Protein AF-A0A7R9MPF7-F1 (afdb_monomer_lite)

Organism: NCBI:txid334625

InterPro domains:
  IPR002376 Formyl transferase, N-terminal [PF00551] (1-128)
  IPR036477 Formyl transferase, N-terminal domain superfamily [SSF53328] (1-128)

Foldseek 3Di:
DEEEEEAFAPQSLVVVVVCVVVVYHDLEYEYADADPNHDTSNQVSCVVVVHHYHHDNDQDDPNHGDVVVLVVLVVSPGQEYEYEHHPDDHDCSNQQVHVHGYDHDDPDDPPQQPDPPSVVVCVVVVPDD

Structure (mmCIF, N/CA/C/O backbone):
data_AF-A0A7R9MPF7-F1
#
_entry.id   AF-A0A7R9MPF7-F1
#
loop_
_atom_site.group_PDB
_atom_site.id
_atom_site.type_symbol
_atom_site.label_atom_id
_atom_site.label_alt_id
_atom_site.label_comp_id
_atom_site.label_asym_id
_atom_site.label_entity_id
_atom_site.label_seq_id
_atom_site.pdbx_PDB_ins_code
_atom_site.Cartn_x
_atom_site.Cartn_y
_atom_site.Cartn_z
_atom_site.occupancy
_atom_site.B_iso_or_equiv
_atom_site.auth_seq_id
_atom_site.auth_comp_id
_atom_site.auth_asym_id
_atom_site.auth_atom_id
_atom_site.pdbx_PDB_model_num
ATOM 1 N N . MET A 1 1 ? -10.449 -11.003 8.773 1.00 96.50 1 MET A N 1
ATOM 2 C CA . MET A 1 1 ? -9.354 -10.109 9.232 1.00 96.50 1 MET A CA 1
ATOM 3 C C . MET A 1 1 ? -9.668 -8.682 8.826 1.00 96.50 1 MET A C 1
ATOM 5 O O . MET A 1 1 ? -10.333 -8.505 7.807 1.00 96.50 1 MET A O 1
ATOM 9 N N . LYS A 1 2 ? -9.164 -7.704 9.582 1.00 98.75 2 LYS A N 1
ATOM 10 C CA . LYS A 1 2 ? -9.184 -6.276 9.236 1.00 98.75 2 LYS A CA 1
ATOM 11 C C . LYS A 1 2 ? -7.969 -5.923 8.381 1.00 98.75 2 LYS A C 1
ATOM 13 O O . LYS A 1 2 ? -6.837 -6.054 8.841 1.00 98.75 2 LYS A O 1
ATOM 18 N N . ILE A 1 3 ? -8.189 -5.482 7.149 1.00 98.88 3 ILE A N 1
ATOM 19 C CA . ILE A 1 3 ? -7.128 -5.242 6.166 1.00 98.88 3 ILE A CA 1
ATOM 20 C C . ILE A 1 3 ? -7.088 -3.764 5.778 1.00 98.88 3 ILE A C 1
ATOM 22 O O . ILE A 1 3 ? -8.117 -3.182 5.438 1.00 98.88 3 ILE A O 1
ATOM 26 N N . ALA A 1 4 ? -5.894 -3.173 5.785 1.00 98.81 4 ALA A N 1
ATOM 27 C CA . ALA A 1 4 ? -5.637 -1.926 5.070 1.00 98.81 4 ALA A CA 1
ATOM 28 C C . ALA A 1 4 ? -5.043 -2.241 3.693 1.00 98.81 4 ALA A C 1
ATOM 30 O O . ALA A 1 4 ? -4.113 -3.045 3.581 1.00 98.81 4 ALA A O 1
ATOM 31 N N . ILE A 1 5 ? -5.557 -1.594 2.647 1.00 98.75 5 ILE A N 1
ATOM 32 C CA . ILE A 1 5 ? -4.992 -1.707 1.299 1.00 98.75 5 ILE A CA 1
ATOM 33 C C . ILE A 1 5 ? -4.201 -0.445 0.989 1.00 98.75 5 ILE A C 1
ATOM 35 O O . ILE A 1 5 ? -4.729 0.661 1.083 1.00 98.75 5 ILE A O 1
ATOM 39 N N . ILE A 1 6 ? -2.936 -0.620 0.609 1.00 98.69 6 ILE A N 1
ATOM 40 C CA . ILE A 1 6 ? -2.049 0.477 0.215 1.00 98.69 6 ILE A CA 1
ATOM 41 C C . ILE A 1 6 ? -1.636 0.248 -1.237 1.00 98.69 6 ILE A C 1
ATOM 43 O O . ILE A 1 6 ? -0.752 -0.558 -1.531 1.00 98.69 6 ILE A O 1
ATOM 47 N N . GLY A 1 7 ? -2.294 0.933 -2.167 1.00 97.94 7 GLY A N 1
ATOM 48 C CA . GLY A 1 7 ? -2.025 0.744 -3.586 1.00 97.94 7 GLY A CA 1
ATOM 49 C C . GLY A 1 7 ? -2.852 1.630 -4.504 1.00 97.94 7 GLY A C 1
ATOM 50 O O . GLY A 1 7 ? -3.457 2.603 -4.065 1.00 97.94 7 GLY A O 1
ATOM 51 N N . GLN A 1 8 ? -2.847 1.313 -5.794 1.00 97.81 8 GLN A N 1
ATOM 52 C CA . GLN A 1 8 ? -3.481 2.125 -6.836 1.00 97.81 8 GLN A CA 1
ATOM 53 C C . GLN A 1 8 ? -3.894 1.267 -8.040 1.00 97.81 8 GLN A C 1
ATOM 55 O O . GLN A 1 8 ? -3.472 0.111 -8.170 1.00 97.81 8 GLN A O 1
ATOM 60 N N . SER A 1 9 ? -4.617 1.876 -8.978 1.00 97.50 9 SER A N 1
ATOM 61 C CA . SER A 1 9 ? -5.019 1.300 -10.262 1.00 97.50 9 SER A CA 1
ATOM 62 C C . SER A 1 9 ? -6.006 0.129 -10.152 1.00 97.50 9 SER A C 1
ATOM 64 O O . SER A 1 9 ? -6.403 -0.325 -9.078 1.00 97.50 9 SER A O 1
ATOM 66 N N . VAL A 1 10 ? -6.401 -0.384 -11.317 1.00 98.06 10 VAL A N 1
ATOM 67 C CA . VAL A 1 10 ? -7.345 -1.496 -11.477 1.00 98.06 10 VAL A CA 1
ATOM 68 C C . VAL A 1 10 ? -6.875 -2.775 -10.785 1.00 98.06 10 VAL A C 1
ATOM 70 O O . VAL A 1 10 ? -7.696 -3.496 -10.235 1.00 98.06 10 VAL A O 1
ATOM 73 N N . PHE A 1 11 ? -5.561 -3.028 -10.726 1.00 98.31 11 PHE A N 1
ATOM 74 C CA . PHE A 1 11 ? -5.021 -4.207 -10.043 1.00 98.31 11 PHE A CA 1
ATOM 75 C C . PHE A 1 11 ? -5.342 -4.190 -8.545 1.00 98.31 11 PHE A C 1
ATOM 77 O O . PHE A 1 11 ? -5.811 -5.184 -7.995 1.00 98.31 11 PHE A O 1
ATOM 84 N N . ALA A 1 12 ? -5.149 -3.044 -7.883 1.00 98.50 12 ALA A N 1
ATOM 85 C CA . ALA A 1 12 ? -5.489 -2.916 -6.474 1.00 98.50 12 ALA A CA 1
ATOM 86 C C . ALA A 1 12 ? -7.006 -2.982 -6.240 1.00 98.50 12 ALA A C 1
ATOM 88 O O . ALA A 1 12 ? -7.430 -3.586 -5.259 1.00 98.50 12 ALA A O 1
ATOM 89 N N . SER A 1 13 ? -7.811 -2.421 -7.151 1.00 98.50 13 SER A N 1
ATOM 90 C CA . SER A 1 13 ? -9.279 -2.513 -7.115 1.00 98.50 13 SER A CA 1
ATOM 91 C C . SER A 1 13 ? -9.771 -3.969 -7.195 1.00 98.50 13 SER A C 1
ATOM 93 O O . SER A 1 13 ? -10.585 -4.392 -6.377 1.00 98.50 13 SER A O 1
ATOM 95 N N . SER A 1 14 ? -9.202 -4.790 -8.086 1.00 98.69 14 SER A N 1
ATOM 96 C CA . SER A 1 14 ? -9.517 -6.225 -8.152 1.00 98.69 14 SER A CA 1
ATOM 97 C C . SER A 1 14 ? -9.120 -6.977 -6.879 1.00 98.69 14 SER A C 1
ATOM 99 O O . SER A 1 14 ? -9.879 -7.817 -6.398 1.00 98.69 14 SER A O 1
ATOM 101 N N . VAL A 1 15 ? -7.957 -6.662 -6.296 1.00 98.75 15 VAL A N 1
ATOM 102 C CA . VAL A 1 15 ? -7.528 -7.254 -5.016 1.00 98.75 15 VAL A CA 1
ATOM 103 C C . VAL A 1 15 ? -8.464 -6.848 -3.875 1.00 98.75 15 VAL A C 1
ATOM 105 O O . VAL A 1 15 ? -8.820 -7.695 -3.060 1.00 98.75 15 VAL A O 1
ATOM 108 N N . TYR A 1 16 ? -8.897 -5.586 -3.830 1.00 98.81 16 TYR A N 1
ATOM 109 C CA . TYR A 1 16 ? -9.878 -5.088 -2.862 1.00 98.81 16 TYR A CA 1
ATOM 110 C C . TYR A 1 16 ? -11.174 -5.905 -2.901 1.00 98.81 16 TYR A C 1
ATOM 112 O O . TYR A 1 16 ? -11.573 -6.466 -1.878 1.00 98.81 16 TYR A O 1
ATO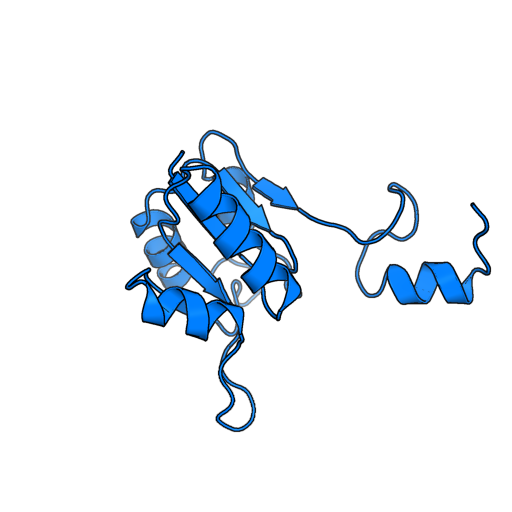M 120 N N . GLN A 1 17 ? -11.765 -6.052 -4.090 1.00 98.62 17 GLN A N 1
ATOM 121 C CA . GLN A 1 17 ? -13.011 -6.797 -4.280 1.00 98.62 17 GLN A CA 1
ATOM 122 C C . GLN A 1 17 ? -12.853 -8.268 -3.887 1.00 98.62 17 GLN A C 1
ATOM 124 O O . GLN A 1 17 ? -13.692 -8.816 -3.175 1.00 98.62 17 GLN A O 1
ATOM 129 N N . LEU A 1 18 ? -11.750 -8.905 -4.295 1.00 98.62 18 LEU A N 1
ATOM 130 C CA . LEU A 1 18 ? -11.490 -10.306 -3.975 1.00 98.62 18 LEU A CA 1
ATOM 131 C C . LEU A 1 18 ? -11.332 -10.529 -2.464 1.00 98.62 18 LEU A C 1
ATOM 133 O O . LEU A 1 18 ? -11.819 -11.522 -1.926 1.00 98.62 18 LEU A O 1
ATOM 137 N N . LEU A 1 19 ? -10.666 -9.617 -1.753 1.00 98.69 19 LEU A N 1
ATOM 138 C CA . LEU A 1 19 ? -10.516 -9.718 -0.300 1.00 98.69 19 LEU A CA 1
ATOM 139 C C . LEU A 1 19 ? -11.861 -9.563 0.423 1.00 98.69 19 LEU A C 1
ATOM 141 O O . LEU A 1 19 ? -12.135 -10.332 1.345 1.00 98.69 19 LEU A O 1
ATOM 145 N N . GLN A 1 20 ? -12.718 -8.635 -0.006 1.00 98.12 20 GLN A N 1
ATOM 146 C CA . GLN A 1 20 ? -14.074 -8.522 0.543 1.00 98.12 20 GLN A CA 1
ATOM 147 C C . GLN A 1 20 ? -14.910 -9.777 0.271 1.00 98.12 20 GLN A C 1
ATOM 149 O O . GLN A 1 20 ? -15.548 -10.292 1.187 1.00 98.12 20 GLN A O 1
ATOM 154 N N . GLN A 1 21 ? -14.875 -10.301 -0.960 1.00 98.38 21 GLN A N 1
ATOM 155 C CA . GLN A 1 21 ? -15.591 -11.527 -1.343 1.00 98.38 21 GLN A CA 1
ATOM 156 C C . GLN A 1 21 ? -15.164 -12.736 -0.501 1.00 98.38 21 GLN A C 1
ATOM 158 O O . GLN A 1 21 ? -15.991 -13.578 -0.168 1.00 98.38 21 GLN A O 1
ATOM 163 N N . ASN A 1 22 ? -13.894 -12.789 -0.094 1.00 98.31 22 ASN A N 1
ATOM 164 C CA . ASN A 1 22 ? -13.365 -13.810 0.812 1.00 98.31 22 ASN A CA 1
ATOM 165 C C . ASN A 1 22 ? -13.668 -13.540 2.303 1.00 98.31 22 ASN A C 1
ATOM 167 O O . ASN A 1 22 ? -13.107 -14.194 3.182 1.00 98.31 22 ASN A O 1
ATOM 171 N N . GLY A 1 23 ? -14.545 -12.582 2.619 1.00 98.25 23 GLY A N 1
ATOM 172 C CA . GLY A 1 23 ? -15.006 -12.304 3.982 1.00 98.25 23 GLY A CA 1
ATOM 173 C C . GLY A 1 23 ? -14.041 -11.468 4.827 1.00 98.25 23 GLY A C 1
ATOM 174 O O . GLY A 1 23 ? -14.179 -11.412 6.053 1.00 98.25 23 GLY A O 1
ATOM 175 N N . HIS A 1 24 ? -13.046 -10.816 4.219 1.00 98.69 24 HIS A N 1
ATOM 176 C CA . HIS A 1 24 ? -12.189 -9.872 4.933 1.00 98.69 24 HIS A CA 1
ATOM 177 C C . HIS A 1 24 ? -12.843 -8.487 5.013 1.00 98.69 24 HIS A C 1
ATOM 179 O O . HIS A 1 24 ? -13.511 -8.033 4.089 1.00 98.69 24 HIS A O 1
ATOM 185 N N . GLN A 1 25 ? -12.608 -7.782 6.119 1.00 98.69 25 GLN A N 1
ATOM 186 C CA . GLN A 1 25 ? -13.071 -6.412 6.299 1.00 98.69 25 GLN A CA 1
ATOM 187 C C . GLN A 1 25 ? -11.973 -5.454 5.842 1.00 98.69 25 GLN A C 1
ATOM 189 O O . GLN A 1 25 ? -10.905 -5.415 6.457 1.00 98.69 25 GLN A O 1
ATOM 194 N N . ILE A 1 26 ? -12.230 -4.648 4.813 1.00 98.81 26 ILE A N 1
ATOM 195 C CA . ILE A 1 26 ? -11.311 -3.568 4.445 1.00 98.81 26 ILE A CA 1
ATOM 196 C C . ILE A 1 26 ? -11.594 -2.366 5.346 1.00 98.81 26 ILE A C 1
ATOM 198 O O . ILE A 1 26 ? -12.680 -1.797 5.305 1.00 98.81 26 ILE A O 1
ATOM 202 N N . VAL A 1 27 ? -10.630 -2.009 6.196 1.00 98.75 27 VAL A N 1
ATOM 203 C CA . VAL A 1 27 ? -10.792 -0.951 7.212 1.00 98.75 27 VAL A CA 1
ATOM 204 C C . VAL A 1 27 ? -10.264 0.408 6.761 1.00 98.75 27 VAL A C 1
ATOM 206 O O . VAL A 1 27 ? -10.583 1.429 7.363 1.00 98.75 27 VAL A O 1
ATOM 209 N N . GLY A 1 28 ? -9.476 0.436 5.689 1.00 98.75 28 GLY A N 1
ATOM 210 C CA . GLY A 1 28 ? -8.984 1.670 5.099 1.00 98.75 28 GLY A CA 1
ATOM 211 C C . GLY A 1 28 ? -8.251 1.425 3.791 1.00 98.75 28 GLY A C 1
ATOM 212 O O . GLY A 1 28 ? -7.563 0.414 3.618 1.00 98.75 28 GLY A O 1
ATOM 213 N N . VAL A 1 29 ? -8.393 2.376 2.878 1.00 98.75 29 VAL A N 1
ATOM 214 C CA . VAL A 1 29 ? -7.729 2.387 1.579 1.00 98.75 29 VAL A CA 1
ATOM 215 C C . VAL A 1 29 ? -6.819 3.603 1.499 1.00 98.75 29 VAL A C 1
ATOM 217 O O . VAL A 1 29 ? -7.252 4.735 1.692 1.00 98.75 29 VAL A O 1
ATOM 220 N N . PHE A 1 30 ? -5.547 3.366 1.198 1.00 98.44 30 PHE A N 1
ATOM 221 C CA . PHE A 1 30 ? -4.525 4.394 1.049 1.00 98.44 30 PHE A CA 1
ATOM 222 C C . PHE A 1 30 ? -4.025 4.371 -0.388 1.00 98.44 30 PHE A C 1
ATOM 224 O O . PHE A 1 30 ? -3.383 3.412 -0.821 1.00 98.44 30 PHE A O 1
ATOM 231 N N . THR A 1 31 ? -4.334 5.424 -1.132 1.00 97.75 31 THR A N 1
ATOM 232 C CA . THR A 1 31 ? -4.072 5.492 -2.570 1.00 97.75 31 THR A CA 1
ATOM 233 C C . THR A 1 31 ? -3.548 6.865 -2.979 1.00 97.75 31 THR A C 1
ATOM 235 O O . THR A 1 31 ? -3.221 7.705 -2.134 1.00 97.75 31 THR A O 1
ATOM 238 N N . ILE A 1 32 ? -3.379 7.072 -4.279 1.00 96.12 32 ILE A N 1
ATOM 239 C CA . ILE A 1 32 ? -2.802 8.289 -4.839 1.00 96.12 32 ILE A CA 1
ATOM 240 C C . ILE A 1 32 ? -3.820 9.437 -4.916 1.00 96.12 32 ILE A C 1
ATOM 242 O O . ILE A 1 32 ? -5.026 9.196 -4.988 1.00 96.12 32 ILE A O 1
ATOM 246 N N . PRO A 1 33 ? -3.351 10.699 -4.898 1.00 96.50 33 PRO A N 1
ATOM 247 C CA . PRO A 1 33 ? -4.176 11.849 -5.252 1.00 96.50 33 PRO A CA 1
ATOM 248 C C . PRO A 1 33 ? -4.742 11.742 -6.667 1.00 96.50 33 PRO A C 1
ATOM 250 O O . PRO A 1 33 ? -4.117 11.152 -7.548 1.00 96.50 33 PRO A O 1
ATOM 253 N N . ASP A 1 34 ? -5.885 12.386 -6.882 1.00 96.50 34 ASP A N 1
ATOM 254 C CA . ASP A 1 34 ? -6.532 12.437 -8.192 1.00 96.50 34 ASP A CA 1
ATOM 255 C C . ASP A 1 34 ? -5.641 13.154 -9.207 1.00 96.50 34 ASP A C 1
ATOM 257 O O . ASP A 1 34 ? -4.998 14.166 -8.906 1.00 96.50 34 ASP A O 1
ATOM 261 N N . VAL A 1 35 ? -5.615 12.633 -10.432 1.00 94.56 35 VAL A N 1
ATOM 262 C CA . VAL A 1 35 ? -4.807 13.176 -11.528 1.00 94.56 35 VAL A CA 1
ATOM 263 C C . VAL A 1 35 ? -5.751 13.694 -12.598 1.00 94.56 35 VAL A C 1
ATOM 265 O O . VAL A 1 35 ? -6.560 12.937 -13.122 1.00 94.56 35 VAL A O 1
ATOM 268 N N . ASN A 1 36 ? -5.657 14.982 -12.941 1.00 94.38 36 ASN A N 1
ATOM 269 C CA . ASN A 1 36 ? -6.533 15.625 -13.932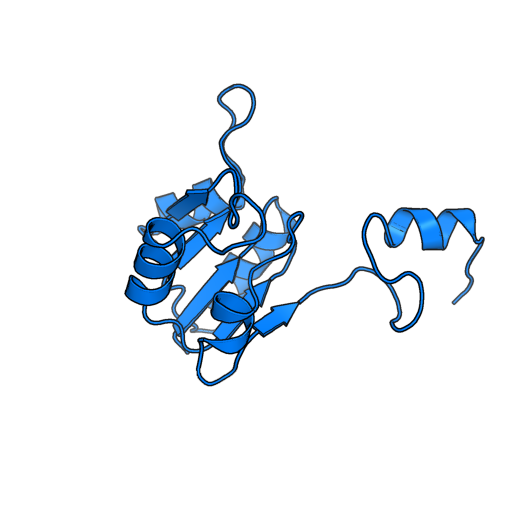 1.00 94.38 36 ASN A CA 1
ATOM 270 C C . ASN A 1 36 ? -8.032 15.402 -13.643 1.00 94.38 36 ASN A C 1
ATOM 272 O O . ASN A 1 36 ? -8.793 15.052 -14.542 1.00 94.38 36 ASN A O 1
ATOM 276 N N . ASN A 1 37 ? -8.442 15.560 -12.378 1.00 93.25 37 ASN A N 1
ATOM 277 C CA . ASN A 1 37 ? -9.804 15.293 -11.887 1.00 93.25 37 ASN A CA 1
ATOM 278 C C . ASN A 1 37 ? -10.294 1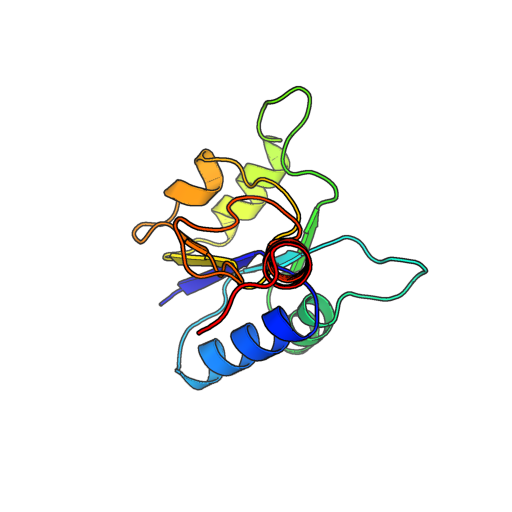3.846 -12.088 1.00 93.25 37 ASN A C 1
ATOM 280 O O . ASN A 1 37 ? -11.488 13.578 -11.973 1.00 93.25 37 ASN A O 1
ATOM 284 N N . ARG A 1 38 ? -9.390 12.906 -12.381 1.00 95.62 38 ARG A N 1
ATOM 285 C CA . ARG A 1 38 ? -9.695 11.481 -12.455 1.00 95.62 38 ARG A CA 1
ATOM 286 C C . ARG A 1 38 ? -9.291 10.803 -11.155 1.00 95.62 38 ARG A C 1
ATOM 288 O O . ARG A 1 38 ? -8.118 10.818 -10.779 1.00 95.62 38 ARG A O 1
ATOM 295 N N . GLU A 1 39 ? -10.278 10.197 -10.510 1.00 96.88 39 GLU A N 1
ATOM 296 C CA . GLU A 1 39 ? -10.084 9.393 -9.311 1.00 96.88 39 GLU A CA 1
ATOM 297 C C . GLU A 1 39 ? -9.434 8.039 -9.635 1.00 96.88 39 GLU A C 1
ATOM 299 O O . GLU A 1 39 ? -9.657 7.454 -10.701 1.00 96.88 39 GLU A O 1
ATOM 304 N N . ASP A 1 40 ? -8.600 7.550 -8.714 1.00 97.81 40 ASP A N 1
ATOM 305 C CA . ASP A 1 40 ? -8.017 6.215 -8.816 1.00 97.81 40 ASP A CA 1
ATOM 306 C C . ASP A 1 40 ? -9.108 5.125 -8.712 1.00 97.81 40 ASP A C 1
ATOM 308 O O . ASP A 1 40 ? -9.949 5.194 -7.813 1.00 97.81 40 ASP A O 1
ATOM 312 N N . PRO A 1 41 ? -9.092 4.077 -9.559 1.00 98.19 41 PRO A N 1
ATOM 313 C CA . PRO A 1 41 ? -10.095 3.010 -9.511 1.00 98.19 41 PRO A CA 1
ATOM 314 C C . PRO A 1 41 ? -10.254 2.329 -8.142 1.00 98.19 41 PRO A C 1
ATOM 316 O O . PRO A 1 41 ? -11.351 1.878 -7.810 1.00 98.19 41 PRO A O 1
ATOM 319 N N . LEU A 1 42 ? -9.184 2.241 -7.339 1.00 98.56 42 LEU A N 1
ATOM 320 C CA . LEU A 1 42 ? -9.257 1.714 -5.976 1.00 98.56 42 LEU A CA 1
ATOM 321 C C . LEU A 1 42 ? -10.012 2.672 -5.042 1.00 98.56 42 LEU A C 1
ATOM 323 O O . LEU A 1 42 ? -10.782 2.212 -4.202 1.00 98.56 42 LEU A O 1
ATOM 327 N N . ALA A 1 43 ? -9.811 3.987 -5.179 1.00 98.44 43 ALA A N 1
ATOM 328 C CA . ALA A 1 43 ? -10.569 4.975 -4.411 1.00 98.44 43 ALA A CA 1
ATOM 329 C C . ALA A 1 43 ? -12.060 4.909 -4.752 1.00 98.44 43 ALA A C 1
ATOM 331 O O . ALA A 1 43 ? -12.880 4.875 -3.839 1.00 98.44 43 ALA A O 1
ATOM 332 N N . SER A 1 44 ? -12.409 4.840 -6.040 1.00 98.44 44 SER A N 1
ATOM 333 C CA . SER A 1 44 ? -13.813 4.841 -6.464 1.00 98.44 44 SER A CA 1
ATOM 334 C C . SER A 1 44 ? -14.596 3.650 -5.913 1.00 98.44 44 SER A C 1
ATOM 336 O O . SER A 1 44 ? -15.685 3.848 -5.378 1.00 98.44 44 SER A O 1
ATOM 338 N N . VAL A 1 45 ? -14.035 2.433 -5.976 1.00 98.56 45 VAL A N 1
ATOM 339 C CA . VAL A 1 45 ? -14.700 1.237 -5.420 1.00 98.56 45 VAL A CA 1
ATOM 340 C C . VAL A 1 45 ? -14.777 1.276 -3.889 1.00 98.56 45 VAL A C 1
ATOM 342 O O . VAL A 1 45 ? -15.774 0.888 -3.298 1.00 98.56 45 VAL A O 1
ATOM 345 N N . ALA A 1 46 ? -13.752 1.800 -3.218 1.00 98.69 46 ALA A N 1
ATOM 346 C CA . ALA A 1 46 ? -13.770 1.894 -1.763 1.00 98.69 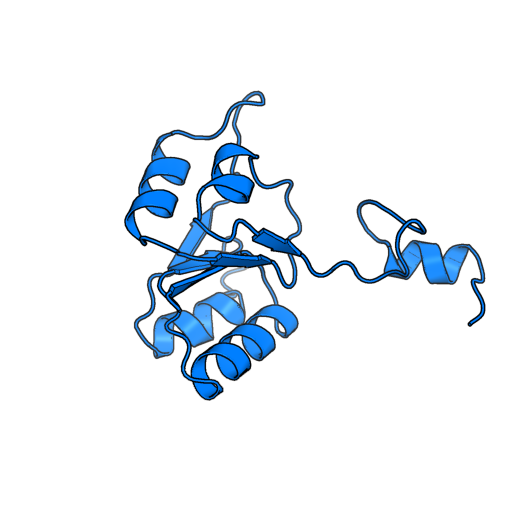46 ALA A CA 1
ATOM 347 C C . ALA A 1 46 ? -14.786 2.934 -1.264 1.00 98.69 46 ALA A C 1
ATOM 349 O O . ALA A 1 46 ? -15.493 2.687 -0.288 1.00 98.69 46 ALA A O 1
ATOM 350 N N . ASN A 1 47 ? -14.897 4.070 -1.961 1.00 98.38 47 ASN A N 1
ATOM 351 C CA . ASN A 1 47 ? -15.888 5.103 -1.672 1.00 98.38 47 ASN A CA 1
ATOM 352 C C . ASN A 1 47 ? -17.323 4.597 -1.883 1.00 98.38 47 ASN A C 1
ATOM 354 O O . ASN A 1 47 ? -18.181 4.898 -1.054 1.00 98.38 47 ASN A O 1
ATOM 358 N N . SER A 1 48 ? -17.594 3.824 -2.947 1.00 98.19 48 SER A N 1
ATOM 359 C CA . SER A 1 48 ? -18.936 3.258 -3.179 1.00 98.19 48 SER A CA 1
ATOM 360 C C . SER A 1 48 ? -19.382 2.323 -2.058 1.00 98.19 48 SER A C 1
ATOM 362 O O . SER A 1 48 ? -20.567 2.267 -1.739 1.00 98.19 48 SER A O 1
ATOM 364 N N . ASP A 1 49 ? -18.423 1.653 -1.427 1.00 98.12 49 ASP A N 1
ATOM 365 C CA . ASP A 1 49 ? -18.652 0.705 -0.339 1.00 98.12 49 ASP A CA 1
ATOM 366 C C . ASP A 1 49 ? -18.613 1.373 1.050 1.00 98.12 49 ASP A C 1
ATOM 368 O O . ASP A 1 49 ? -18.739 0.701 2.075 1.00 98.12 49 ASP A O 1
ATOM 372 N N . GLY A 1 50 ? -18.414 2.696 1.111 1.00 98.31 50 GLY A N 1
ATOM 373 C CA . GLY A 1 50 ? -18.319 3.454 2.361 1.00 98.31 50 GLY A CA 1
ATOM 374 C C . GLY A 1 50 ? -17.046 3.185 3.173 1.00 98.31 50 GLY A C 1
ATOM 375 O O . GLY A 1 50 ? -16.995 3.502 4.364 1.00 98.31 50 GLY A O 1
ATOM 376 N N . VAL A 1 51 ? -16.010 2.604 2.562 1.00 98.69 51 VAL A N 1
ATOM 377 C CA . VAL A 1 51 ? -14.714 2.367 3.210 1.00 98.69 51 VAL A CA 1
ATOM 378 C C . VAL A 1 51 ? -13.899 3.668 3.231 1.00 98.69 51 VAL A C 1
ATOM 380 O O . VAL A 1 51 ? -13.806 4.338 2.205 1.00 98.69 51 VAL A O 1
ATOM 383 N N . PRO A 1 52 ? -13.253 4.037 4.357 1.00 98.56 52 PRO A N 1
ATOM 384 C CA . PRO A 1 52 ? -12.429 5.241 4.423 1.00 98.56 52 PRO A CA 1
ATOM 385 C C . PRO A 1 52 ? -11.293 5.244 3.391 1.00 98.56 52 PRO A C 1
ATOM 387 O O . PRO A 1 52 ? -10.444 4.347 3.385 1.00 98.56 52 PRO A O 1
ATOM 390 N N . VAL A 1 53 ? -11.244 6.290 2.561 1.00 98.69 53 VAL A N 1
ATOM 391 C CA . VAL A 1 53 ? -10.203 6.501 1.546 1.00 98.69 53 VAL A CA 1
ATOM 392 C C . VAL A 1 53 ? -9.297 7.666 1.936 1.00 98.69 53 VAL A C 1
ATOM 394 O O . VAL A 1 53 ? -9.748 8.774 2.225 1.00 98.69 53 VAL A O 1
ATOM 397 N N . PHE A 1 54 ? -7.989 7.432 1.883 1.00 98.25 54 PHE A N 1
ATOM 398 C CA . PHE A 1 54 ? -6.956 8.422 2.158 1.00 98.25 54 PHE A CA 1
ATOM 399 C C . PHE A 1 54 ? -6.050 8.589 0.939 1.00 98.25 54 PHE A C 1
ATOM 401 O O . PHE A 1 54 ? -5.396 7.644 0.495 1.00 98.25 54 PHE A O 1
ATOM 408 N N . LYS A 1 55 ? -5.984 9.815 0.416 1.00 96.94 55 LYS A N 1
ATOM 409 C CA . LYS A 1 55 ? -5.180 10.164 -0.762 1.00 96.94 55 LYS A CA 1
ATOM 410 C C . LYS A 1 55 ? -3.961 10.981 -0.344 1.00 96.94 55 LYS A C 1
ATOM 412 O O . LYS A 1 55 ? -4.018 12.208 -0.257 1.00 96.94 55 LYS A O 1
ATOM 417 N N . PHE A 1 56 ? -2.858 10.307 -0.028 1.00 94.56 56 PHE A N 1
ATOM 418 C CA . PHE A 1 56 ? -1.641 10.974 0.435 1.00 94.56 56 PHE A CA 1
ATOM 419 C C . PHE A 1 56 ? -0.645 11.152 -0.704 1.00 94.56 56 PHE A C 1
ATOM 421 O O . PHE A 1 56 ? -0.195 10.187 -1.316 1.00 94.56 56 PHE A O 1
ATOM 428 N N . LYS A 1 57 ? -0.243 12.404 -0.955 1.00 94.00 57 LYS A N 1
ATOM 429 C CA . LYS A 1 57 ? 0.814 12.695 -1.932 1.00 94.00 57 LYS A CA 1
ATOM 430 C C . LYS A 1 57 ? 2.150 12.086 -1.511 1.00 94.00 57 LYS A C 1
ATOM 432 O O . LYS A 1 57 ? 2.849 11.548 -2.356 1.00 94.00 57 LYS A O 1
ATOM 437 N N . ASN A 1 58 ? 2.477 12.175 -0.222 1.00 94.69 58 ASN A N 1
ATOM 438 C CA . ASN A 1 58 ? 3.718 11.672 0.353 1.00 94.69 58 ASN A CA 1
ATOM 439 C C . ASN A 1 58 ? 3.440 10.998 1.698 1.00 94.69 58 ASN A C 1
ATOM 441 O O . ASN A 1 58 ? 2.616 11.482 2.474 1.00 94.69 58 ASN A O 1
ATOM 445 N N . TRP A 1 59 ? 4.201 9.950 2.007 1.00 96.31 59 TRP A N 1
ATOM 446 C CA . TRP A 1 59 ? 4.240 9.340 3.342 1.00 96.31 59 TRP A CA 1
ATOM 447 C C . TRP A 1 59 ? 5.344 9.904 4.238 1.00 96.31 59 TRP A C 1
ATOM 449 O O . TRP A 1 59 ? 5.288 9.769 5.462 1.00 96.31 59 TRP A O 1
ATOM 459 N N . ARG A 1 60 ? 6.361 10.521 3.627 1.00 95.25 60 ARG A N 1
ATOM 460 C CA . ARG A 1 60 ? 7.526 11.091 4.304 1.00 95.25 60 ARG A CA 1
ATOM 461 C C . ARG A 1 60 ? 7.756 12.540 3.890 1.00 95.25 60 ARG A C 1
ATOM 463 O O . ARG A 1 60 ? 7.497 12.913 2.749 1.00 95.25 60 ARG A O 1
ATOM 470 N N . THR A 1 61 ? 8.347 13.309 4.796 1.00 94.50 61 THR A N 1
ATOM 471 C CA . THR A 1 61 ? 8.911 14.638 4.540 1.00 94.50 61 THR A CA 1
ATOM 472 C C . THR A 1 61 ? 10.297 14.688 5.172 1.00 94.50 61 THR A C 1
ATOM 474 O O . THR A 1 61 ? 10.458 14.311 6.329 1.00 94.50 61 THR A O 1
ATOM 477 N N . LYS A 1 62 ? 11.318 15.124 4.417 1.00 92.19 62 LYS A N 1
ATOM 478 C CA . LYS A 1 62 ? 12.726 15.156 4.879 1.00 92.19 62 LYS A CA 1
ATOM 479 C C . LYS A 1 62 ? 13.202 13.807 5.456 1.00 92.19 62 LYS A C 1
ATOM 481 O O . LYS A 1 62 ? 13.865 13.752 6.484 1.00 92.19 62 LYS A O 1
ATOM 486 N N . GLY A 1 63 ? 12.806 12.706 4.812 1.00 90.62 63 GLY A N 1
ATOM 487 C CA . GLY A 1 63 ? 13.172 11.346 5.220 1.00 90.62 63 GLY A CA 1
ATOM 488 C C . GLY A 1 63 ? 12.395 10.785 6.416 1.00 90.62 63 GLY A C 1
ATOM 489 O O . GLY A 1 63 ? 12.482 9.587 6.659 1.00 90.62 63 GLY A O 1
ATOM 490 N N . GLN A 1 64 ? 11.582 11.581 7.113 1.00 94.94 64 GLN A N 1
ATOM 491 C CA . GLN A 1 64 ? 10.800 11.142 8.276 1.00 94.94 64 GLN A CA 1
ATOM 492 C C . GLN A 1 64 ? 9.330 10.898 7.909 1.00 94.94 64 GLN A C 1
ATOM 494 O O . GLN A 1 64 ? 8.821 11.608 7.038 1.00 94.94 64 GLN A O 1
ATOM 499 N N . PRO A 1 65 ? 8.632 9.926 8.529 1.00 96.12 65 PRO A N 1
ATOM 500 C CA . PRO A 1 65 ? 7.195 9.744 8.325 1.00 96.12 65 PRO A CA 1
ATOM 501 C C . PRO A 1 65 ? 6.427 11.006 8.728 1.00 96.12 65 PRO A C 1
ATOM 503 O O . PRO A 1 65 ? 6.777 11.663 9.706 1.00 96.12 65 PRO A O 1
ATOM 506 N N . ILE A 1 66 ? 5.369 11.348 7.994 1.00 97.50 66 ILE A N 1
ATOM 507 C CA . ILE A 1 66 ? 4.518 12.495 8.340 1.00 97.50 66 ILE A CA 1
ATOM 508 C C . ILE A 1 66 ? 3.599 12.086 9.508 1.00 97.50 66 ILE A C 1
ATOM 510 O O . ILE A 1 66 ? 2.781 11.182 9.318 1.00 97.50 66 ILE A O 1
ATOM 514 N N . PRO A 1 67 ? 3.668 12.732 10.693 1.00 97.19 67 PRO A N 1
ATOM 515 C CA . PRO A 1 67 ? 2.926 12.283 11.876 1.00 97.19 67 PRO A CA 1
ATOM 516 C C . PRO A 1 67 ? 1.412 12.184 11.662 1.00 97.19 67 PRO A C 1
ATOM 518 O O . PRO A 1 67 ? 0.815 11.162 11.979 1.00 97.19 67 PRO A O 1
ATOM 521 N N . SER A 1 68 ? 0.804 13.181 11.016 1.00 97.00 68 SER A N 1
ATOM 522 C CA . SER A 1 68 ? -0.641 13.198 10.745 1.00 97.00 68 SER A CA 1
ATOM 523 C C . SER A 1 68 ? -1.099 12.118 9.754 1.00 97.00 68 SER A C 1
ATOM 525 O O . SER A 1 68 ? -2.231 11.643 9.828 1.00 97.00 68 SER A O 1
ATOM 527 N N . VAL A 1 69 ? -0.229 11.701 8.827 1.00 97.19 69 VAL A N 1
ATOM 528 C CA . VAL A 1 69 ? -0.479 10.565 7.919 1.00 97.19 69 VAL A CA 1
ATOM 529 C C . VAL A 1 69 ? -0.421 9.264 8.713 1.00 97.19 69 VAL A C 1
ATOM 531 O O . VAL A 1 69 ? -1.299 8.415 8.570 1.00 97.19 69 VAL A O 1
ATOM 534 N N . LEU A 1 70 ? 0.584 9.126 9.582 1.00 97.56 70 LEU A N 1
ATOM 535 C CA . LEU A 1 70 ? 0.747 7.954 10.433 1.00 97.56 70 LEU A CA 1
ATOM 536 C C . LEU A 1 70 ? -0.433 7.794 11.402 1.00 97.56 70 LEU A C 1
ATOM 538 O O . LEU A 1 70 ? -0.926 6.686 11.564 1.00 97.56 70 LEU A O 1
ATOM 542 N N . GLU A 1 71 ? -0.922 8.875 12.006 1.00 97.94 71 GLU A N 1
ATOM 543 C CA . GLU A 1 71 ? -2.103 8.854 12.880 1.00 97.94 71 GLU A CA 1
ATOM 544 C C . GLU A 1 71 ? -3.366 8.400 12.142 1.00 97.94 71 GLU A C 1
ATOM 546 O O . GLU A 1 71 ? -4.046 7.489 12.613 1.00 97.94 71 GLU A O 1
ATOM 551 N N . LYS A 1 72 ? -3.638 8.956 10.951 1.00 98.19 72 LYS A N 1
ATOM 552 C CA . LYS A 1 72 ? -4.761 8.525 10.097 1.00 98.19 72 LYS A CA 1
ATOM 553 C C . LYS A 1 72 ? -4.652 7.062 9.673 1.00 98.19 72 LYS A C 1
ATOM 555 O O . LYS A 1 72 ? -5.656 6.367 9.568 1.00 98.19 72 LYS A O 1
ATOM 560 N N . TYR A 1 73 ? -3.437 6.583 9.423 1.00 98.44 73 TYR A N 1
ATOM 561 C CA . TYR A 1 73 ? -3.213 5.170 9.152 1.00 98.44 73 TYR A CA 1
ATOM 562 C C . TYR A 1 73 ? -3.502 4.308 10.388 1.00 98.44 73 TYR A C 1
ATOM 564 O O . TYR A 1 73 ? -4.239 3.330 10.311 1.00 98.44 73 TYR A O 1
ATOM 572 N N . LYS A 1 74 ? -2.982 4.683 11.558 1.00 98.19 74 LYS A N 1
ATOM 573 C CA . LYS A 1 74 ? -3.198 3.924 12.797 1.00 98.19 74 LYS A CA 1
ATOM 574 C C . LYS A 1 74 ? -4.671 3.892 13.210 1.00 98.19 74 LYS A C 1
ATOM 576 O O . LYS A 1 74 ? -5.127 2.874 13.727 1.00 98.19 74 LYS A O 1
ATOM 581 N N . SER A 1 75 ? -5.428 4.958 12.943 1.00 98.06 75 SER A N 1
ATOM 582 C CA . SER A 1 75 ? -6.839 5.052 13.333 1.00 98.06 75 SER A CA 1
ATOM 583 C C . SER A 1 75 ? -7.744 4.023 12.653 1.00 98.06 75 SER A C 1
ATOM 585 O O . SER A 1 75 ? -8.829 3.768 13.164 1.00 98.06 75 SER A O 1
ATOM 587 N N . VAL A 1 76 ? -7.327 3.415 11.533 1.00 98.25 76 VAL A N 1
ATOM 588 C CA . VAL A 1 76 ? -8.137 2.372 10.877 1.00 98.25 76 VAL A CA 1
ATOM 589 C C . VAL A 1 76 ? -8.021 0.997 11.545 1.00 98.25 76 VAL A C 1
ATOM 591 O O . VAL A 1 76 ? -8.839 0.122 11.280 1.00 98.25 76 VAL A O 1
ATOM 594 N N . GLY A 1 77 ? -7.032 0.782 12.422 1.00 98.12 77 GLY A N 1
ATOM 595 C CA . GLY A 1 77 ? -6.913 -0.454 13.206 1.00 98.12 77 GLY A CA 1
ATOM 596 C C . GLY A 1 77 ? -6.728 -1.726 12.366 1.00 98.12 77 GLY A C 1
ATOM 597 O O . GLY A 1 77 ? -7.398 -2.730 12.612 1.00 98.12 77 GLY A O 1
ATOM 598 N N . ALA A 1 78 ? -5.851 -1.680 11.358 1.00 98.69 78 ALA A N 1
ATOM 599 C CA . ALA A 1 78 ? -5.561 -2.821 10.490 1.00 98.69 78 ALA A CA 1
ATOM 600 C C . ALA A 1 78 ? -4.778 -3.937 11.209 1.00 98.69 78 ALA A C 1
ATOM 602 O O . ALA A 1 78 ? -3.862 -3.678 11.989 1.00 98.69 78 ALA A O 1
ATOM 603 N N . GLU A 1 79 ? -5.103 -5.193 10.893 1.00 98.75 79 GLU A N 1
ATOM 604 C CA . GLU A 1 79 ? -4.395 -6.394 11.362 1.00 98.75 79 GLU A CA 1
ATOM 605 C C . GLU A 1 79 ? -3.352 -6.885 10.348 1.00 98.75 79 GLU A C 1
ATOM 607 O O . GLU A 1 79 ? -2.379 -7.528 10.742 1.00 98.75 79 GLU A O 1
ATOM 612 N N . LEU A 1 80 ? -3.535 -6.550 9.067 1.00 98.88 80 LEU A N 1
ATOM 613 C CA . LEU A 1 80 ? -2.641 -6.836 7.945 1.00 98.88 80 LEU A CA 1
ATOM 614 C C . LEU A 1 80 ? -2.689 -5.671 6.944 1.00 98.88 80 LEU A C 1
ATOM 616 O O . LEU A 1 80 ? -3.772 -5.165 6.640 1.00 98.88 80 LEU A O 1
ATOM 620 N N . ASN A 1 81 ? -1.541 -5.296 6.378 1.00 98.88 81 ASN A N 1
ATOM 621 C CA . ASN A 1 81 ? -1.510 -4.483 5.164 1.00 98.88 81 ASN A CA 1
ATOM 622 C C . ASN A 1 81 ? -1.360 -5.379 3.930 1.00 98.88 81 ASN A C 1
ATOM 624 O O . ASN A 1 81 ? -0.483 -6.246 3.879 1.00 98.88 81 ASN A O 1
ATOM 628 N N . VAL A 1 82 ? -2.148 -5.100 2.897 1.00 98.75 82 VAL A N 1
ATOM 629 C CA . VAL A 1 82 ? -1.962 -5.678 1.563 1.00 98.75 82 VAL A CA 1
ATOM 630 C C . VAL A 1 82 ? -1.548 -4.555 0.619 1.00 98.75 82 VAL A C 1
ATOM 632 O O . VAL A 1 82 ? -2.265 -3.565 0.469 1.00 98.75 82 VAL A O 1
ATOM 635 N N . MET A 1 83 ? -0.374 -4.690 -0.003 1.00 98.50 83 MET A N 1
ATOM 636 C CA . MET A 1 83 ? 0.199 -3.682 -0.901 1.00 98.50 83 MET A CA 1
ATOM 637 C C . MET A 1 83 ? 0.262 -4.226 -2.337 1.00 98.50 83 MET A C 1
ATOM 639 O O . MET A 1 83 ? 1.318 -4.683 -2.784 1.00 98.50 83 MET A O 1
ATOM 643 N N . PRO A 1 84 ? -0.873 -4.241 -3.061 1.00 97.94 84 PRO A N 1
ATOM 644 C CA . PRO A 1 84 ? -0.967 -4.884 -4.370 1.00 97.94 84 PRO A CA 1
ATOM 645 C C . PRO A 1 84 ? -0.259 -4.084 -5.466 1.00 97.94 84 PRO A C 1
ATOM 647 O O . PRO A 1 84 ? 0.264 -4.651 -6.412 1.00 97.94 84 PRO A O 1
ATOM 650 N N . TYR A 1 85 ? -0.223 -2.760 -5.364 1.00 96.44 85 TYR A N 1
ATOM 651 C CA . TYR A 1 85 ? 0.528 -1.937 -6.303 1.00 96.44 85 TYR A CA 1
ATOM 652 C C . TYR A 1 85 ? 0.872 -0.609 -5.651 1.00 96.44 85 TYR A C 1
ATOM 654 O O . TYR A 1 85 ? 0.102 0.345 -5.715 1.00 96.44 85 TYR A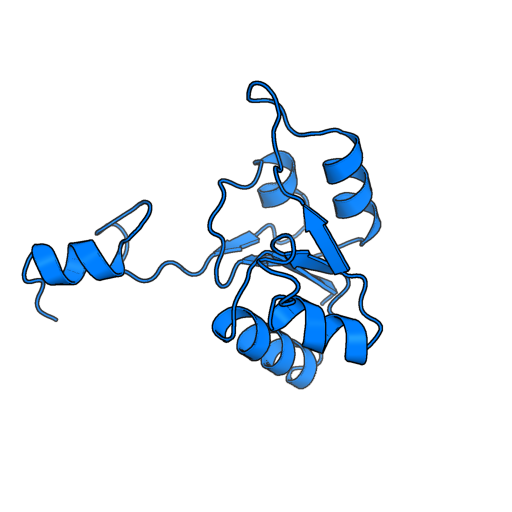 O 1
ATOM 662 N N . CYS A 1 86 ? 2.030 -0.557 -5.001 1.00 89.06 86 CYS A N 1
ATOM 663 C CA . CYS A 1 86 ? 2.518 0.649 -4.355 1.00 89.06 86 CYS A CA 1
ATOM 664 C C . CYS A 1 86 ? 3.664 1.267 -5.162 1.00 89.06 86 CYS A C 1
ATOM 666 O O . CYS A 1 86 ? 4.641 0.595 -5.483 1.00 89.06 86 CYS A O 1
ATOM 668 N N . SER A 1 87 ? 3.539 2.551 -5.493 1.00 83.75 87 SER A N 1
ATOM 669 C CA . SER A 1 87 ? 4.538 3.308 -6.258 1.00 83.75 87 SER A CA 1
ATOM 670 C C . SER A 1 87 ? 5.513 4.095 -5.375 1.00 83.75 87 SER A C 1
ATOM 672 O O . SER A 1 87 ? 6.538 4.569 -5.860 1.00 83.75 87 SER A O 1
ATOM 674 N N . GLN A 1 88 ? 5.213 4.230 -4.081 1.00 87.12 88 GLN A N 1
ATOM 675 C CA . GLN A 1 88 ? 6.013 4.982 -3.117 1.00 87.12 88 GLN A CA 1
ATOM 676 C C . GLN A 1 88 ? 6.636 4.050 -2.079 1.00 87.12 88 GLN A C 1
ATOM 678 O O . GLN A 1 88 ? 6.070 3.021 -1.720 1.00 87.12 88 GLN A O 1
ATOM 683 N N . PHE A 1 89 ? 7.789 4.441 -1.541 1.00 87.94 89 PHE A N 1
ATOM 684 C CA . PHE A 1 89 ? 8.390 3.725 -0.422 1.00 87.94 89 PHE A CA 1
ATOM 685 C C . PHE A 1 89 ? 7.612 4.011 0.872 1.00 87.94 89 PHE A C 1
ATOM 687 O O . PHE A 1 89 ? 7.691 5.109 1.433 1.00 87.94 89 PHE A O 1
ATOM 694 N N . ILE A 1 90 ? 6.850 3.021 1.338 1.00 95.56 90 ILE A N 1
ATOM 695 C CA . ILE A 1 90 ? 6.038 3.123 2.554 1.00 95.56 90 ILE A CA 1
ATOM 696 C C . ILE A 1 90 ? 6.939 3.086 3.802 1.00 95.56 90 ILE A C 1
ATOM 698 O O . ILE A 1 90 ? 7.864 2.275 3.864 1.00 95.56 90 ILE A O 1
ATOM 702 N N . PRO A 1 91 ? 6.714 3.952 4.810 1.00 96.81 91 PRO A N 1
ATOM 703 C CA . PRO A 1 91 ? 7.502 3.946 6.035 1.00 96.81 91 PRO A CA 1
ATOM 704 C C . PRO A 1 91 ? 7.472 2.610 6.782 1.00 96.81 91 PRO A C 1
ATOM 706 O O . PRO A 1 91 ? 6.429 1.964 6.841 1.00 96.81 91 PRO A O 1
ATOM 709 N N . MET A 1 92 ? 8.581 2.220 7.420 1.00 97.12 92 MET A N 1
ATOM 710 C CA . MET A 1 92 ? 8.643 0.961 8.178 1.00 97.12 92 MET A CA 1
ATOM 711 C C . MET A 1 92 ? 7.665 0.954 9.355 1.00 97.12 92 MET A C 1
ATOM 713 O O . MET A 1 92 ? 7.085 -0.076 9.676 1.00 97.12 92 MET A O 1
ATOM 717 N N . GLU A 1 93 ? 7.396 2.132 9.909 1.00 97.50 93 GLU A N 1
ATOM 718 C CA . GLU A 1 93 ? 6.403 2.407 10.942 1.00 97.50 93 GLU A CA 1
ATOM 719 C C . GLU A 1 93 ? 4.968 2.115 10.495 1.00 97.50 93 GLU A C 1
ATOM 721 O O . GLU A 1 93 ? 4.092 2.022 11.342 1.00 97.50 93 GLU A O 1
ATOM 726 N N . VAL A 1 94 ? 4.720 2.006 9.188 1.00 97.94 94 VAL A N 1
ATOM 727 C CA . VAL A 1 94 ? 3.448 1.572 8.592 1.00 97.94 94 VAL A CA 1
ATOM 728 C C . VAL A 1 94 ? 3.554 0.101 8.194 1.00 97.94 94 VAL A C 1
ATOM 730 O O . VAL A 1 94 ? 2.664 -0.683 8.507 1.00 97.94 94 VAL A O 1
ATOM 733 N N . VAL A 1 95 ? 4.666 -0.298 7.561 1.00 98.06 95 VAL A N 1
ATOM 734 C CA . VAL A 1 95 ? 4.907 -1.678 7.100 1.00 98.06 95 VAL A CA 1
ATOM 735 C C . VAL A 1 95 ? 4.828 -2.691 8.253 1.00 98.06 95 VAL A C 1
ATOM 737 O O . VAL A 1 95 ? 4.264 -3.774 8.095 1.00 98.06 95 VAL A O 1
ATOM 740 N N . GLN A 1 96 ? 5.377 -2.346 9.415 1.00 98.25 96 GLN A N 1
ATOM 741 C CA . GLN A 1 96 ? 5.484 -3.234 10.577 1.00 98.25 96 GLN A CA 1
ATOM 742 C C . GLN A 1 96 ? 4.376 -3.025 11.615 1.00 98.25 96 GLN A C 1
ATOM 744 O O . GLN A 1 96 ? 4.340 -3.755 12.599 1.00 98.25 96 GLN A O 1
ATOM 749 N N . TYR A 1 97 ? 3.499 -2.033 11.431 1.00 98.12 97 TYR A N 1
ATOM 750 C CA . TYR A 1 97 ? 2.507 -1.667 12.444 1.00 98.12 97 TYR A CA 1
ATOM 751 C C . TYR A 1 97 ? 1.447 -2.743 12.714 1.00 98.12 97 TYR A C 1
ATOM 753 O O . TYR A 1 97 ? 1.181 -3.007 13.888 1.00 98.12 97 TYR A O 1
ATOM 761 N N . PRO A 1 98 ? 0.822 -3.370 11.695 1.00 98.31 98 PRO A N 1
ATOM 762 C CA . PRO A 1 98 ? -0.186 -4.389 11.948 1.00 98.31 98 PRO A CA 1
ATOM 763 C C . PRO A 1 98 ? 0.430 -5.631 12.586 1.00 98.31 98 PRO A C 1
ATOM 765 O O . PRO A 1 98 ? 1.576 -5.984 12.305 1.00 98.31 98 PRO A O 1
ATOM 768 N N . LYS A 1 99 ? -0.373 -6.372 13.356 1.00 97.81 99 LYS A N 1
ATOM 769 C CA . LYS A 1 99 ? 0.033 -7.648 13.970 1.00 97.81 99 LYS A CA 1
ATOM 770 C C . LYS A 1 99 ? 0.634 -8.632 12.957 1.00 97.81 99 LYS A C 1
ATOM 772 O O . LYS A 1 99 ? 1.601 -9.317 13.273 1.00 97.81 99 LYS A O 1
ATOM 777 N N . HIS A 1 100 ? 0.064 -8.701 11.754 1.00 98.56 100 HIS A N 1
ATOM 778 C CA . HIS A 1 100 ? 0.525 -9.567 10.666 1.00 98.56 100 HIS A CA 1
ATOM 779 C C . HIS A 1 100 ? 1.390 -8.826 9.634 1.00 98.56 100 HIS A C 1
ATOM 781 O O . HIS A 1 100 ? 1.644 -9.348 8.553 1.00 98.56 100 HIS A O 1
ATOM 787 N N . GLN A 1 101 ? 1.862 -7.623 9.979 1.00 98.25 101 GLN A N 1
ATOM 788 C CA . GLN A 1 101 ? 2.717 -6.769 9.159 1.00 98.25 101 GLN A CA 1
ATOM 789 C C . GLN A 1 101 ? 2.125 -6.511 7.764 1.00 98.25 101 GLN A C 1
ATOM 791 O O . GLN A 1 101 ? 0.948 -6.163 7.642 1.00 98.25 101 GLN A O 1
ATOM 796 N N . SER A 1 102 ? 2.945 -6.618 6.718 1.00 98.62 102 SER A N 1
ATOM 797 C CA . SER A 1 102 ? 2.580 -6.267 5.351 1.00 98.62 102 SER A CA 1
ATOM 798 C C . SER A 1 102 ? 3.025 -7.331 4.365 1.00 98.62 102 SER A C 1
ATOM 800 O O . SER A 1 102 ? 4.143 -7.836 4.453 1.00 98.62 102 SER A O 1
ATOM 802 N N . ILE A 1 103 ? 2.184 -7.582 3.367 1.00 98.38 103 ILE A N 1
ATOM 803 C CA . ILE A 1 103 ? 2.547 -8.337 2.167 1.00 98.38 103 ILE A CA 1
ATOM 804 C C . ILE A 1 103 ? 2.517 -7.414 0.951 1.00 98.38 103 ILE A C 1
ATOM 806 O O . ILE A 1 103 ? 1.651 -6.542 0.842 1.00 98.38 103 ILE A O 1
ATOM 810 N N . ILE A 1 104 ? 3.483 -7.586 0.048 1.00 97.88 104 ILE A N 1
ATOM 811 C CA . ILE A 1 104 ? 3.699 -6.695 -1.094 1.00 97.88 104 ILE A CA 1
ATOM 812 C C . ILE A 1 104 ? 3.750 -7.528 -2.367 1.00 97.88 104 ILE A C 1
ATOM 814 O O . ILE A 1 104 ? 4.516 -8.488 -2.457 1.00 97.88 104 ILE A O 1
ATOM 818 N N . TYR A 1 105 ? 2.946 -7.147 -3.354 1.00 97.56 105 TYR A N 1
ATOM 819 C CA . TYR A 1 105 ? 3.084 -7.683 -4.699 1.00 97.56 105 TYR A CA 1
ATOM 820 C C . TYR A 1 105 ? 4.290 -7.041 -5.381 1.00 97.56 105 TYR A C 1
ATOM 822 O O . TYR A 1 105 ? 4.427 -5.817 -5.416 1.00 97.56 105 TYR A O 1
ATOM 830 N N . HIS A 1 106 ? 5.144 -7.878 -5.959 1.00 96.50 106 HIS A N 1
ATOM 831 C CA . HIS A 1 106 ? 6.293 -7.443 -6.736 1.00 96.50 106 HIS A CA 1
ATOM 832 C C . HIS A 1 106 ? 6.298 -8.195 -8.072 1.00 96.50 106 HIS A C 1
ATOM 834 O O . HIS A 1 106 ? 6.364 -9.424 -8.051 1.00 96.50 106 HIS A O 1
ATOM 840 N N . PRO A 1 107 ? 6.219 -7.515 -9.233 1.00 96.12 107 PRO A N 1
ATOM 841 C CA . PRO A 1 107 ? 6.023 -8.178 -10.522 1.00 96.12 107 PRO A CA 1
ATOM 842 C C . PRO A 1 107 ? 7.333 -8.706 -11.131 1.00 96.12 107 PRO A C 1
ATOM 844 O O . PRO A 1 107 ? 7.659 -8.429 -12.283 1.00 96.12 107 PRO A O 1
ATOM 847 N N . SER A 1 108 ? 8.109 -9.452 -10.346 1.00 96.25 108 SER A N 1
ATOM 848 C CA . SER A 1 108 ? 9.245 -10.242 -10.822 1.00 96.25 108 SER A CA 1
ATOM 849 C C . SER A 1 108 ? 9.516 -11.430 -9.904 1.00 96.25 108 SER A C 1
ATOM 851 O O . SER A 1 108 ? 9.059 -11.485 -8.760 1.00 96.25 108 SER A O 1
A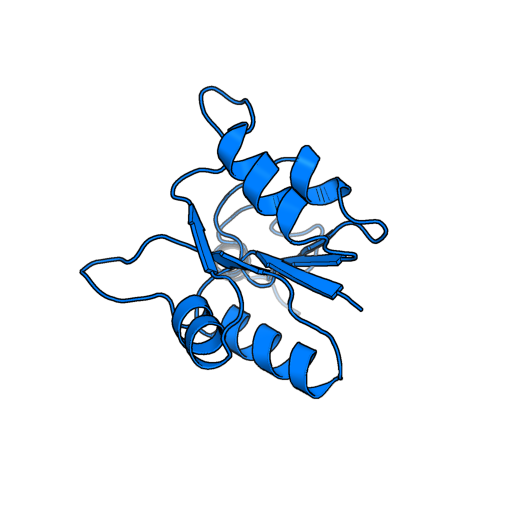TOM 853 N N . LEU A 1 109 ? 10.307 -12.380 -10.399 1.00 96.06 109 LEU A N 1
ATOM 854 C CA . LEU A 1 109 ? 10.775 -13.523 -9.621 1.00 96.06 109 LEU A CA 1
ATOM 855 C C . LEU A 1 109 ? 11.919 -13.095 -8.697 1.00 96.06 109 LEU A C 1
ATOM 857 O O . LEU A 1 109 ? 13.098 -13.194 -9.045 1.00 96.06 109 LEU A O 1
ATOM 861 N N . LEU A 1 110 ? 11.570 -12.583 -7.515 1.00 96.56 110 LEU A N 1
ATOM 862 C CA . LEU A 1 110 ? 12.552 -12.215 -6.496 1.00 96.56 110 LEU A CA 1
ATOM 863 C C . LEU A 1 110 ? 13.539 -13.379 -6.236 1.00 96.56 110 LEU A C 1
ATOM 865 O O . LEU A 1 110 ? 13.116 -14.531 -6.173 1.00 96.56 110 LEU A O 1
ATOM 869 N N . PRO A 1 111 ? 14.850 -13.100 -6.074 1.00 96.44 111 PRO A N 1
ATOM 870 C CA . PRO A 1 111 ? 15.455 -11.782 -5.877 1.00 96.44 111 PRO A CA 1
ATOM 871 C C . PRO A 1 111 ? 15.741 -10.982 -7.163 1.00 96.44 111 PRO A C 1
ATOM 873 O O . PRO A 1 111 ? 16.306 -9.894 -7.047 1.00 96.44 111 PRO A O 1
ATOM 876 N N . LYS A 1 112 ? 15.374 -11.464 -8.361 1.00 96.31 112 LYS A N 1
ATOM 877 C CA . LYS A 1 112 ? 15.596 -10.723 -9.615 1.00 96.31 112 LYS A CA 1
ATOM 878 C C . LYS A 1 112 ? 14.745 -9.456 -9.693 1.00 96.31 112 LYS A C 1
ATOM 880 O O . LYS A 1 112 ? 13.611 -9.430 -9.212 1.00 96.31 112 LYS A O 1
ATOM 885 N N . HIS A 1 113 ? 15.287 -8.429 -10.349 1.00 96.44 113 HIS A N 1
ATOM 886 C CA . HIS A 1 113 ? 14.602 -7.167 -10.667 1.00 96.44 113 HIS A CA 1
ATOM 887 C C . HIS A 1 113 ? 13.928 -6.514 -9.452 1.00 96.44 113 HIS A C 1
ATOM 889 O O . HIS A 1 113 ? 12.777 -6.088 -9.515 1.00 96.44 113 HIS A O 1
ATOM 895 N N . ARG A 1 114 ? 14.627 -6.463 -8.308 1.00 95.00 114 ARG A N 1
ATOM 896 C CA . ARG A 1 114 ? 14.200 -5.644 -7.160 1.00 95.00 114 ARG A CA 1
ATOM 897 C C . ARG A 1 114 ? 14.118 -4.171 -7.566 1.00 95.00 114 ARG A C 1
ATOM 899 O O . ARG A 1 114 ? 14.902 -3.704 -8.385 1.00 95.00 114 ARG A O 1
ATOM 906 N N . GLY A 1 115 ? 13.232 -3.430 -6.908 1.00 91.31 115 GLY A N 1
ATOM 907 C CA . GLY A 1 115 ? 13.041 -2.002 -7.159 1.00 91.31 115 GLY A CA 1
ATOM 908 C C . GLY A 1 115 ? 11.937 -1.711 -8.175 1.00 91.31 115 GLY A C 1
ATOM 909 O O . GLY A 1 115 ? 11.120 -2.568 -8.500 1.00 91.31 115 GLY A O 1
ATOM 910 N N . ALA A 1 116 ? 11.869 -0.463 -8.627 1.00 90.88 116 ALA A N 1
ATOM 911 C CA . ALA A 1 116 ? 10.825 -0.021 -9.544 1.00 90.88 116 ALA A CA 1
ATOM 912 C C . ALA A 1 116 ? 11.010 -0.596 -10.961 1.00 90.88 116 ALA A C 1
ATOM 914 O O . ALA A 1 116 ? 12.111 -0.982 -11.352 1.00 90.88 116 ALA A O 1
ATOM 915 N N . ALA A 1 117 ? 9.926 -0.597 -11.745 1.00 94.06 117 ALA A N 1
ATOM 916 C CA . ALA A 1 117 ? 9.919 -1.002 -13.156 1.00 94.06 117 ALA A CA 1
ATOM 917 C C . ALA A 1 117 ? 10.436 -2.437 -13.410 1.00 94.06 117 ALA A C 1
ATOM 919 O O . ALA A 1 117 ? 11.070 -2.715 -14.426 1.00 94.06 117 ALA A O 1
ATOM 920 N N . SER A 1 118 ? 10.159 -3.370 -12.495 1.00 95.75 118 SER A N 1
ATOM 921 C CA . SER A 1 118 ? 10.664 -4.747 -12.571 1.00 95.75 118 SER A CA 1
ATOM 922 C C . SER A 1 118 ? 10.149 -5.537 -13.783 1.00 95.75 118 SER A C 1
ATOM 924 O O . SER A 1 118 ? 10.893 -6.345 -14.341 1.00 95.75 118 SER A O 1
ATOM 926 N N . ILE A 1 119 ? 8.937 -5.240 -14.268 1.00 96.44 119 ILE A N 1
ATOM 927 C CA . ILE A 1 119 ? 8.417 -5.773 -15.542 1.00 96.44 119 ILE A CA 1
ATOM 928 C C . ILE A 1 119 ? 9.306 -5.322 -16.706 1.00 96.44 119 ILE A C 1
ATOM 930 O O . ILE A 1 119 ? 9.721 -6.139 -17.524 1.00 96.44 119 ILE A O 1
ATOM 934 N N . ASN A 1 120 ? 9.636 -4.027 -16.766 1.00 97.62 120 ASN A N 1
ATOM 935 C CA . ASN A 1 120 ? 10.475 -3.469 -17.824 1.00 97.62 120 ASN A CA 1
ATOM 936 C C . ASN A 1 120 ? 11.854 -4.129 -17.831 1.00 97.62 120 ASN A C 1
ATOM 938 O O . ASN A 1 120 ? 12.312 -4.550 -18.888 1.00 97.62 120 ASN A O 1
ATOM 942 N N . TRP A 1 121 ? 12.489 -4.268 -16.665 1.00 97.75 121 TRP A N 1
ATOM 943 C CA . TRP A 1 121 ? 13.800 -4.910 -16.556 1.00 97.75 121 TRP A CA 1
ATOM 944 C C . TRP A 1 121 ? 13.779 -6.382 -16.954 1.00 97.75 121 TRP A C 1
ATOM 946 O O . TRP A 1 121 ? 14.685 -6.821 -17.653 1.00 97.75 121 TRP A O 1
ATOM 956 N N . THR A 1 122 ? 12.715 -7.110 -16.612 1.00 98.06 122 THR A N 1
ATOM 957 C CA . THR A 1 122 ? 12.528 -8.500 -17.060 1.00 98.06 122 THR A CA 1
ATOM 958 C C . THR A 1 122 ? 12.576 -8.596 -18.591 1.00 98.06 122 THR A C 1
ATOM 960 O O . THR A 1 122 ? 13.271 -9.450 -19.137 1.00 98.06 122 THR A O 1
ATOM 963 N N . ILE A 1 123 ? 11.903 -7.677 -19.294 1.00 97.81 123 ILE A N 1
ATOM 964 C CA . ILE A 1 123 ? 11.885 -7.633 -20.765 1.00 97.81 123 ILE A CA 1
ATOM 965 C C . ILE A 1 123 ? 13.234 -7.161 -21.328 1.00 97.81 123 ILE A C 1
ATOM 967 O O . ILE A 1 123 ? 13.763 -7.787 -22.242 1.00 97.81 123 ILE A O 1
ATOM 971 N N . ILE A 1 124 ? 13.805 -6.079 -20.784 1.00 98.19 124 ILE A N 1
ATOM 972 C CA . ILE A 1 124 ? 15.089 -5.505 -21.230 1.00 98.19 124 ILE A CA 1
ATOM 973 C C . ILE A 1 124 ? 16.220 -6.532 -21.118 1.00 98.19 124 ILE A C 1
ATOM 975 O O . ILE A 1 124 ? 17.055 -6.626 -22.013 1.00 98.19 124 ILE A O 1
ATOM 979 N N . SER A 1 125 ? 16.242 -7.313 -20.036 1.00 97.69 125 SER A N 1
ATOM 980 C CA . SER A 1 125 ? 17.240 -8.362 -19.813 1.00 97.69 125 SER A CA 1
ATOM 981 C C . SER A 1 125 ? 17.025 -9.606 -20.680 1.00 97.69 125 SER A C 1
ATOM 983 O O . SER A 1 125 ? 17.894 -10.475 -20.700 1.00 97.69 125 SER A O 1
ATOM 985 N N . GLY A 1 126 ? 15.906 -9.697 -21.408 1.00 97.50 126 GLY A N 1
ATOM 986 C CA . GLY A 1 126 ? 15.568 -10.874 -22.205 1.00 97.50 126 GLY A CA 1
ATOM 987 C C . GLY A 1 126 ? 15.377 -12.124 -21.347 1.00 97.50 126 GLY A C 1
ATOM 988 O O . GLY A 1 126 ? 15.731 -13.223 -21.784 1.00 97.50 126 GLY A O 1
ATOM 989 N N . ASP A 1 127 ? 14.868 -11.956 -20.120 1.00 96.81 127 ASP A N 1
ATOM 990 C CA . ASP A 1 127 ? 14.669 -13.062 -19.189 1.00 96.81 127 ASP A CA 1
ATOM 991 C C . ASP A 1 127 ? 13.728 -14.106 -19.804 1.00 96.81 127 ASP A C 1
ATOM 993 O O . ASP A 1 127 ? 12.668 -13.791 -20.348 1.00 96.81 127 ASP A O 1
ATOM 997 N N . LYS A 1 128 ? 14.130 -15.372 -19.698 1.00 92.00 128 LYS A N 1
ATOM 998 C CA . LYS A 1 128 ? 13.325 -16.533 -20.085 1.00 92.00 128 LYS A CA 1
ATOM 999 C C . LYS A 1 128 ? 12.778 -17.210 -18.829 1.00 92.00 128 LYS A C 1
ATOM 1001 O O . LYS A 1 128 ? 13.367 -17.067 -17.754 1.00 92.00 128 LYS A O 1
ATOM 1006 N N . LEU A 1 129 ? 11.651 -17.905 -18.991 1.00 75.69 129 LEU A N 1
ATOM 1007 C CA . LEU A 1 129 ? 11.079 -18.789 -17.972 1.00 75.69 129 LEU A CA 1
ATOM 1008 C C . LEU A 1 129 ? 12.017 -19.961 -17.671 1.00 75.69 129 LEU A C 1
ATOM 1010 O O . LEU A 1 129 ? 12.639 -20.468 -18.634 1.00 75.69 129 LEU A O 1
#

pLDDT: mean 96.8, std 3.13, range [75.69, 98.88]

Secondary structure (DSSP, 8-state):
-EEEEE--HHHHHHHHHHHHHTT-EEEEEEEPPPBTTBPPHHHHHHHHTT--EEE-S-SEETTEEPHHHHHHHHTT--SEEEESS--S---HHHHT-STT-EEE--SS-TTTT-STTHHHHHHHTT---

Radius of gyration: 15.2 Å; chains: 1; bounding box: 36×34×36 Å

Sequence (129 aa):
MKIAIIGQSVFASSVYQLLQQNGHQIVGVFTIPDVNNREDPLASVANSDGVPVFKFKNWRTKGQPIPSVLEKYKSVGAELNVMPYCSQFIPMEVVQYPKHQSIIYHPSLLPKHRGAASINWTIISGDKL